Protein AF-W2QBW8-F1 (afdb_monomer_lite)

Secondary structure (DSSP, 8-state):
--------------------------HHHHHHHHHH-HHHHHHHHHHHHT-S-TTEEEEEETTEEEEEETTEEEE-GGGHHHHHHHHHHHTTS--HHHHHHHHTTTEEE--GGGGG----

pLDDT: mean 73.15, std 19.6, range [32.41, 94.69]

Structure (mmCIF, N/CA/C/O backbone):
data_AF-W2QBW8-F1
#
_entry.id   AF-W2QBW8-F1
#
loop_
_atom_site.group_PDB
_atom_site.id
_atom_site.type_symbol
_atom_site.label_atom_id
_atom_site.label_alt_id
_atom_site.label_comp_id
_atom_site.label_asym_id
_atom_site.label_entity_id
_atom_site.label_seq_id
_atom_site.pdbx_PDB_ins_code
_atom_site.Cartn_x
_atom_site.Cartn_y
_atom_site.Cartn_z
_atom_site.occupancy
_atom_site.B_iso_or_equiv
_atom_site.auth_seq_id
_atom_site.auth_comp_id
_atom_site.auth_asym_id
_atom_site.auth_atom_id
_atom_site.pdbx_PDB_model_num
ATOM 1 N N . MET A 1 1 ? 23.507 -10.478 -64.168 1.00 37.34 1 MET A N 1
ATOM 2 C CA . MET A 1 1 ? 23.772 -11.515 -63.155 1.00 37.34 1 MET A CA 1
ATOM 3 C C . MET A 1 1 ? 23.183 -11.012 -61.855 1.00 37.34 1 MET A C 1
ATOM 5 O O . MET A 1 1 ? 23.704 -10.070 -61.280 1.00 37.34 1 MET A O 1
ATOM 9 N N . SER A 1 2 ? 22.012 -11.550 -61.542 1.00 39.81 2 SER A N 1
ATOM 10 C CA . SER A 1 2 ? 21.227 -11.400 -60.319 1.00 39.81 2 SER A CA 1
ATOM 11 C C . SER A 1 2 ? 21.875 -12.170 -59.177 1.00 39.81 2 SER A C 1
ATOM 13 O O . SER A 1 2 ? 22.263 -13.304 -59.433 1.00 39.81 2 SER A O 1
ATOM 15 N N . TYR A 1 3 ? 21.895 -11.606 -57.970 1.00 39.28 3 TYR A N 1
ATOM 16 C CA . TYR A 1 3 ? 21.591 -12.334 -56.734 1.00 39.28 3 TYR A CA 1
ATOM 17 C C . TYR A 1 3 ? 20.981 -11.336 -55.746 1.00 39.28 3 TYR A C 1
ATOM 19 O O . TYR A 1 3 ? 21.682 -10.521 -55.151 1.00 39.28 3 TYR A O 1
ATOM 27 N N . ASP A 1 4 ? 19.651 -11.374 -55.673 1.00 43.12 4 ASP A N 1
ATOM 28 C CA . ASP A 1 4 ? 18.888 -11.009 -54.489 1.00 43.12 4 ASP A CA 1
ATOM 29 C C . ASP A 1 4 ? 19.279 -11.957 -53.350 1.00 43.12 4 ASP A C 1
ATOM 31 O O . ASP A 1 4 ? 19.308 -13.171 -53.545 1.00 43.12 4 ASP A O 1
ATOM 35 N N . GLU A 1 5 ? 19.536 -11.416 -52.164 1.00 44.53 5 GLU A N 1
ATOM 36 C CA . GLU A 1 5 ? 19.429 -12.172 -50.918 1.00 44.53 5 GLU A CA 1
ATOM 37 C C . GLU A 1 5 ? 18.718 -11.285 -49.897 1.00 44.53 5 GLU A C 1
ATOM 39 O O . GLU A 1 5 ? 19.301 -10.455 -49.197 1.00 44.53 5 GLU A O 1
ATOM 44 N N . GLU A 1 6 ? 17.396 -11.440 -49.883 1.00 43.72 6 GLU A N 1
ATOM 45 C CA . GLU A 1 6 ? 16.526 -11.040 -48.791 1.00 43.72 6 GLU A CA 1
ATOM 46 C C . GLU A 1 6 ? 16.953 -11.809 -47.537 1.00 43.72 6 GLU A C 1
ATOM 48 O O . GLU A 1 6 ? 16.643 -12.990 -47.370 1.00 43.72 6 GLU A O 1
ATOM 53 N N . VAL A 1 7 ? 17.670 -11.152 -46.626 1.00 44.88 7 VAL A N 1
ATOM 54 C CA . VAL A 1 7 ? 17.849 -11.695 -45.278 1.00 44.88 7 VAL A CA 1
ATOM 55 C C . VAL A 1 7 ? 16.572 -11.396 -44.506 1.00 44.88 7 VAL A C 1
ATOM 57 O O . VAL A 1 7 ? 16.432 -10.367 -43.845 1.00 44.88 7 VAL A O 1
ATOM 60 N N . ASN A 1 8 ? 15.625 -12.322 -44.645 1.00 45.34 8 ASN A N 1
ATOM 61 C CA . ASN A 1 8 ? 14.469 -12.481 -43.782 1.00 45.34 8 ASN A CA 1
ATOM 62 C C . ASN A 1 8 ? 14.952 -12.823 -42.364 1.00 45.34 8 ASN A C 1
ATOM 64 O O . ASN A 1 8 ? 15.068 -13.982 -41.976 1.00 45.34 8 ASN A O 1
ATOM 68 N N . GLY A 1 9 ? 15.318 -11.790 -41.613 1.00 37.22 9 GLY A N 1
ATOM 69 C CA . GLY A 1 9 ? 15.607 -11.867 -40.192 1.00 37.22 9 GLY A CA 1
ATOM 70 C C . GLY A 1 9 ? 14.337 -11.618 -39.394 1.00 37.22 9 GLY A C 1
ATOM 71 O O . GLY A 1 9 ? 14.269 -10.633 -38.662 1.00 37.22 9 GLY A O 1
ATOM 72 N N . GLU A 1 10 ? 13.336 -12.489 -39.538 1.00 38.56 10 GLU A N 1
ATOM 73 C CA . GLU A 1 10 ? 12.316 -12.696 -38.506 1.00 38.56 10 GLU A CA 1
ATOM 74 C C . GLU A 1 10 ? 13.040 -13.238 -37.268 1.00 38.56 10 GLU A C 1
ATOM 76 O O . GLU A 1 10 ? 13.049 -14.430 -36.980 1.00 38.56 10 GLU A O 1
ATOM 81 N N . ALA A 1 11 ? 13.746 -12.342 -36.575 1.00 44.31 11 ALA A N 1
ATOM 82 C CA . ALA A 1 11 ? 14.255 -12.588 -35.248 1.00 44.31 11 ALA A CA 1
ATOM 83 C C . ALA A 1 11 ? 13.019 -12.826 -34.396 1.00 44.31 11 ALA A C 1
ATOM 85 O O . ALA A 1 11 ? 12.270 -11.890 -34.098 1.00 44.31 11 ALA A O 1
ATOM 86 N N . GLU A 1 12 ? 12.787 -14.108 -34.127 1.00 43.91 12 GLU A N 1
ATOM 87 C CA . GLU A 1 12 ? 11.798 -14.633 -33.212 1.00 43.91 12 GLU A CA 1
ATOM 88 C C . GLU A 1 12 ? 11.672 -13.651 -32.056 1.00 43.91 12 GLU A C 1
ATOM 90 O O . GLU A 1 12 ? 12.583 -13.468 -31.246 1.00 43.91 12 GLU A O 1
ATOM 95 N N . MET A 1 13 ? 10.544 -12.943 -32.034 1.00 46.84 13 MET A N 1
ATOM 96 C CA . MET A 1 13 ? 10.145 -12.134 -30.902 1.00 46.84 13 MET A CA 1
ATOM 97 C C . MET A 1 13 ? 9.718 -13.146 -29.844 1.00 46.84 13 MET A C 1
ATOM 99 O O . MET A 1 13 ? 8.531 -13.356 -29.601 1.00 46.84 13 MET A O 1
ATOM 103 N N . GLU A 1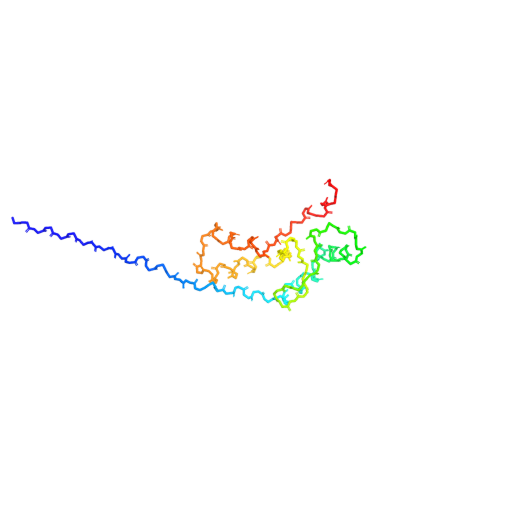 14 ? 10.707 -13.859 -29.301 1.00 44.38 14 GLU A N 1
ATOM 104 C CA . GLU A 1 14 ? 10.584 -14.720 -28.150 1.00 44.38 14 GLU A CA 1
ATOM 105 C C . GLU A 1 14 ? 10.126 -13.770 -27.055 1.00 44.38 14 GLU A C 1
ATOM 107 O O . GLU A 1 14 ? 10.892 -12.992 -26.482 1.00 44.38 14 GLU A O 1
ATOM 112 N N . ALA A 1 15 ? 8.805 -13.700 -26.895 1.00 43.69 15 ALA A N 1
ATOM 113 C CA . ALA A 1 15 ? 8.175 -12.994 -25.815 1.00 43.69 15 ALA A CA 1
ATOM 114 C C . ALA A 1 15 ? 8.692 -13.705 -24.579 1.00 43.69 15 ALA A C 1
ATOM 116 O O . ALA A 1 15 ? 8.147 -14.737 -24.194 1.00 43.69 15 ALA A O 1
ATOM 117 N N . LEU A 1 16 ? 9.796 -13.188 -24.033 1.00 44.28 16 LEU A N 1
ATOM 118 C CA . LEU A 1 16 ? 10.340 -13.601 -22.761 1.00 44.28 16 LEU A CA 1
ATOM 119 C C . LEU A 1 16 ? 9.147 -13.566 -21.820 1.00 44.28 16 LEU A C 1
ATOM 121 O O . LEU A 1 16 ? 8.652 -12.495 -21.445 1.00 44.28 16 LEU A O 1
ATOM 125 N N . LEU A 1 17 ? 8.630 -14.757 -21.528 1.00 42.25 17 LEU A N 1
ATOM 126 C CA . LEU A 1 17 ? 7.705 -15.014 -20.450 1.00 42.25 17 LEU A CA 1
ATOM 127 C C . LEU A 1 17 ? 8.535 -14.748 -19.205 1.00 42.25 17 LEU A C 1
ATOM 129 O O . LEU A 1 17 ? 9.117 -15.640 -18.602 1.00 42.25 17 LEU A O 1
ATOM 133 N N . ILE A 1 18 ? 8.684 -13.462 -18.901 1.00 46.53 18 ILE A N 1
ATOM 134 C CA . ILE A 1 18 ? 9.189 -13.003 -17.629 1.00 46.53 18 ILE A CA 1
ATOM 135 C C . ILE A 1 18 ? 8.090 -13.438 -16.677 1.00 46.53 18 ILE A C 1
ATOM 137 O O . ILE A 1 18 ? 7.036 -12.793 -16.609 1.00 46.53 18 ILE A O 1
ATOM 141 N N . ASP A 1 19 ? 8.316 -14.574 -16.013 1.00 43.31 19 ASP A N 1
ATOM 142 C CA . ASP A 1 19 ? 7.545 -14.947 -14.839 1.00 43.31 19 ASP A CA 1
ATOM 143 C C . ASP A 1 19 ? 7.420 -13.686 -13.991 1.00 43.31 19 ASP A C 1
ATOM 145 O O . ASP A 1 19 ? 8.431 -13.000 -13.797 1.00 43.31 19 ASP A O 1
ATOM 149 N N . PRO A 1 20 ? 6.204 -13.304 -13.561 1.00 46.78 20 PRO A N 1
ATOM 150 C CA . PRO A 1 20 ? 6.022 -12.087 -12.800 1.00 46.78 20 PRO A CA 1
ATOM 151 C C . PRO A 1 20 ? 6.943 -12.166 -11.590 1.00 46.78 20 PRO A C 1
ATOM 153 O O . PRO A 1 20 ? 6.676 -12.910 -10.646 1.00 46.78 20 PRO A O 1
ATOM 156 N N . VAL A 1 21 ? 8.053 -11.423 -11.646 1.00 43.41 21 VAL A N 1
ATOM 157 C CA . VAL A 1 21 ? 8.971 -11.318 -10.525 1.00 43.41 21 VAL A CA 1
ATOM 158 C C . VAL A 1 21 ? 8.118 -10.740 -9.419 1.00 43.41 21 VAL A C 1
ATOM 160 O O . VAL A 1 21 ? 7.575 -9.636 -9.540 1.00 43.41 21 VAL A O 1
ATOM 163 N N . ALA A 1 22 ? 7.890 -11.550 -8.389 1.00 45.66 22 ALA A N 1
ATOM 164 C CA . ALA A 1 22 ? 7.168 -11.097 -7.229 1.00 45.66 22 ALA A CA 1
ATOM 165 C C . ALA A 1 22 ? 7.981 -9.931 -6.671 1.00 45.66 22 ALA A C 1
ATOM 167 O O . ALA A 1 22 ? 9.055 -10.131 -6.111 1.00 45.66 22 ALA A O 1
ATOM 168 N N . CYS A 1 23 ? 7.474 -8.712 -6.846 1.00 51.69 23 CYS A N 1
ATOM 169 C CA . CYS A 1 23 ? 7.972 -7.555 -6.130 1.00 51.69 23 CYS A CA 1
ATOM 170 C C . CYS A 1 23 ? 7.668 -7.749 -4.659 1.00 51.69 23 CYS A C 1
ATOM 172 O O . CYS A 1 23 ? 6.643 -7.299 -4.147 1.00 51.69 23 CYS A O 1
ATOM 174 N N . VAL A 1 24 ? 8.573 -8.460 -3.985 1.00 55.78 24 VAL A N 1
ATOM 175 C CA . VAL A 1 24 ? 8.536 -8.693 -2.550 1.00 55.78 24 VAL A CA 1
ATOM 176 C C . VAL A 1 24 ? 9.049 -7.436 -1.858 1.00 55.78 24 VAL A C 1
ATOM 178 O O . VAL A 1 24 ? 10.088 -7.425 -1.211 1.00 55.78 24 VAL A O 1
ATOM 181 N N . LEU A 1 25 ? 8.298 -6.345 -1.983 1.00 66.94 25 LEU A N 1
ATOM 182 C CA . LEU A 1 25 ? 8.265 -5.404 -0.878 1.00 66.94 25 LEU A CA 1
ATOM 183 C C . LEU A 1 25 ? 7.585 -6.158 0.255 1.00 66.94 25 LEU A C 1
ATOM 185 O O . LEU A 1 25 ? 6.407 -6.486 0.159 1.00 66.94 25 LEU A O 1
ATOM 189 N N . GLU A 1 26 ? 8.338 -6.567 1.271 1.00 74.94 26 GLU A N 1
ATOM 190 C CA . GLU A 1 26 ? 7.759 -7.374 2.340 1.00 74.94 26 GLU A CA 1
ATOM 191 C C . GLU A 1 26 ? 6.644 -6.591 3.038 1.00 74.94 26 GLU A C 1
ATOM 193 O O . GLU A 1 26 ? 6.806 -5.416 3.380 1.00 74.94 26 GLU A O 1
ATOM 198 N N . GLY A 1 27 ? 5.514 -7.246 3.326 1.00 81.69 27 GLY A N 1
ATOM 199 C CA . GLY A 1 27 ? 4.418 -6.589 4.039 1.00 81.69 27 GLY A CA 1
ATOM 200 C C . GLY A 1 27 ? 4.850 -6.036 5.401 1.00 81.69 27 GLY A C 1
ATOM 201 O O . GLY A 1 27 ? 4.294 -5.045 5.860 1.00 81.69 27 GLY A O 1
ATOM 202 N N . LYS A 1 28 ? 5.884 -6.608 6.034 1.00 84.69 28 LYS A N 1
ATOM 203 C CA . LYS A 1 28 ? 6.488 -6.059 7.260 1.00 84.69 28 LYS A CA 1
ATOM 204 C C . LYS A 1 28 ? 7.077 -4.664 7.046 1.00 84.69 28 LYS A C 1
ATOM 206 O O . LYS A 1 28 ? 6.877 -3.799 7.892 1.00 84.69 28 LYS A O 1
ATOM 211 N N . TYR A 1 29 ? 7.741 -4.447 5.915 1.00 86.81 29 TYR A N 1
ATOM 212 C CA . TYR A 1 29 ? 8.331 -3.161 5.566 1.00 86.81 29 TYR A CA 1
ATOM 213 C C . TYR A 1 29 ? 7.245 -2.122 5.279 1.00 86.81 29 TYR A C 1
ATOM 215 O O . TYR A 1 29 ? 7.248 -1.036 5.850 1.00 86.81 29 TYR A O 1
ATOM 223 N N . SER A 1 30 ? 6.219 -2.500 4.507 1.00 88.06 30 SER A N 1
ATOM 224 C CA . SER A 1 30 ? 5.042 -1.641 4.298 1.00 88.06 30 SER A CA 1
ATOM 225 C C . SER A 1 30 ? 4.340 -1.288 5.613 1.00 88.06 30 SER A C 1
ATOM 227 O O . SER A 1 30 ? 3.918 -0.152 5.802 1.00 88.06 30 SER A O 1
ATOM 229 N N . LYS A 1 31 ? 4.245 -2.244 6.545 1.00 91.12 31 LYS A N 1
ATOM 230 C CA . LYS A 1 31 ? 3.647 -2.027 7.866 1.00 91.12 31 LYS A CA 1
ATOM 231 C C . LYS A 1 31 ? 4.450 -1.031 8.699 1.00 91.12 31 LYS A C 1
ATOM 233 O O . LYS A 1 31 ? 3.844 -0.219 9.387 1.00 91.12 31 LYS A O 1
ATOM 238 N N . GLN A 1 32 ? 5.779 -1.103 8.656 1.00 91.94 32 GLN A N 1
ATOM 239 C CA . GLN A 1 32 ? 6.639 -0.154 9.359 1.00 91.94 32 GLN A CA 1
ATOM 240 C C . GLN A 1 32 ? 6.419 1.267 8.833 1.00 91.94 32 GLN A C 1
ATOM 242 O O . GLN A 1 32 ? 6.109 2.158 9.614 1.00 91.94 32 GLN A O 1
ATOM 247 N N . HIS A 1 33 ? 6.453 1.455 7.513 1.00 91.75 33 HIS A N 1
ATOM 248 C CA . HIS A 1 33 ? 6.191 2.764 6.909 1.00 91.75 33 HIS A CA 1
ATOM 249 C C . HIS A 1 33 ? 4.781 3.284 7.222 1.00 91.75 33 HIS A C 1
ATOM 251 O O . HIS A 1 33 ? 4.610 4.472 7.463 1.00 91.75 33 HIS A O 1
ATOM 257 N N . GLN A 1 34 ? 3.764 2.413 7.267 1.00 92.50 34 GLN A N 1
ATOM 258 C CA . GLN A 1 34 ? 2.415 2.804 7.710 1.00 92.50 34 GLN A CA 1
ATOM 259 C C . GLN A 1 34 ? 2.359 3.174 9.199 1.00 92.50 34 GLN A C 1
ATOM 261 O O . GLN A 1 34 ? 1.462 3.889 9.633 1.00 92.50 34 GLN A O 1
ATOM 266 N N . ALA A 1 35 ? 3.276 2.649 10.010 1.00 91.25 35 ALA A N 1
ATOM 267 C CA . ALA A 1 35 ? 3.331 2.985 11.420 1.00 91.25 35 ALA A CA 1
ATOM 268 C C . ALA A 1 35 ? 3.997 4.350 11.664 1.00 91.25 35 ALA A C 1
ATOM 270 O O . ALA A 1 35 ? 3.687 5.002 12.659 1.00 91.25 35 ALA A O 1
ATOM 271 N N . GLU A 1 36 ? 4.894 4.762 10.770 1.00 91.62 36 GLU A N 1
ATOM 272 C CA . GLU A 1 36 ? 5.686 5.994 10.862 1.00 91.62 36 GLU A CA 1
ATOM 273 C C . GLU A 1 36 ? 5.044 7.183 10.119 1.00 91.62 36 GLU A C 1
ATOM 275 O O . GLU A 1 36 ? 5.436 8.325 10.340 1.00 91.62 36 GLU A O 1
ATOM 280 N N . ASP A 1 37 ? 4.052 6.939 9.257 1.00 91.12 37 ASP A N 1
ATOM 281 C CA . ASP A 1 37 ? 3.359 7.972 8.482 1.00 91.12 37 ASP A CA 1
ATOM 282 C C . ASP A 1 37 ? 2.054 8.431 9.158 1.00 91.12 37 ASP A C 1
ATOM 284 O O . ASP A 1 37 ? 1.096 7.665 9.312 1.00 91.12 37 ASP A O 1
ATOM 288 N N . ASP A 1 38 ? 2.004 9.719 9.513 1.00 90.50 38 ASP A N 1
ATOM 289 C CA . ASP A 1 38 ? 0.891 10.353 10.235 1.00 90.50 38 ASP A CA 1
ATOM 290 C C . ASP A 1 38 ? -0.473 10.182 9.548 1.00 90.50 38 ASP A C 1
ATOM 292 O O . ASP A 1 38 ? -1.500 10.012 10.213 1.00 90.50 38 ASP A O 1
ATOM 296 N N . VAL A 1 39 ? -0.512 10.236 8.210 1.00 89.00 39 VAL A N 1
ATOM 297 C CA . VAL A 1 39 ? -1.762 10.123 7.444 1.00 89.00 39 VAL A CA 1
ATOM 298 C C . VAL A 1 39 ? -2.298 8.702 7.553 1.00 89.00 39 VAL A C 1
ATOM 300 O O . VAL A 1 39 ? -3.477 8.493 7.850 1.00 89.00 39 VAL A O 1
ATOM 303 N N . THR A 1 40 ? -1.432 7.710 7.363 1.00 90.75 40 THR A N 1
ATOM 304 C CA . THR A 1 40 ? -1.828 6.307 7.485 1.00 90.75 40 THR A CA 1
ATOM 305 C C . THR A 1 40 ? -2.186 5.917 8.917 1.00 90.75 40 THR A C 1
ATOM 307 O O . THR A 1 40 ? -3.174 5.208 9.104 1.00 90.75 40 THR A O 1
ATOM 310 N N . GLN A 1 41 ? -1.491 6.447 9.927 1.00 92.50 41 GLN A N 1
ATOM 311 C CA . GLN A 1 41 ? -1.855 6.280 11.337 1.00 92.50 41 GLN A CA 1
ATOM 312 C C . GLN A 1 41 ? -3.239 6.853 11.651 1.00 92.50 41 GLN A C 1
ATOM 314 O O . GLN A 1 41 ? -4.059 6.190 12.289 1.00 92.50 41 GLN A O 1
ATOM 319 N N . SER A 1 42 ? -3.545 8.052 11.148 1.00 91.19 42 SER A N 1
ATOM 320 C CA . SER A 1 42 ? -4.869 8.659 11.308 1.00 91.19 42 SER A CA 1
ATOM 321 C C . SER A 1 42 ? -5.971 7.778 10.707 1.00 91.19 42 SER A C 1
ATOM 323 O O . SER A 1 42 ? -6.964 7.486 11.376 1.00 91.19 42 SER A O 1
ATOM 325 N N . LEU A 1 43 ? -5.763 7.258 9.492 1.00 91.06 43 LEU A N 1
ATOM 326 C CA . LEU A 1 43 ? -6.705 6.346 8.835 1.00 91.06 43 LEU A CA 1
ATOM 327 C C . LEU A 1 43 ? -6.860 5.015 9.585 1.00 91.06 43 LEU A C 1
ATOM 329 O O . LEU A 1 43 ? -7.977 4.509 9.709 1.00 91.06 43 LEU A O 1
ATOM 333 N N . ILE A 1 44 ? -5.766 4.452 10.108 1.00 92.25 44 ILE A N 1
ATOM 334 C CA . ILE A 1 44 ? -5.786 3.245 10.948 1.00 92.25 44 ILE A CA 1
ATOM 335 C C . ILE A 1 44 ? -6.631 3.492 12.198 1.00 92.25 44 ILE A C 1
ATOM 337 O O . ILE A 1 44 ? -7.499 2.677 12.516 1.00 92.25 44 ILE A O 1
ATOM 341 N N . GLN A 1 45 ? -6.439 4.626 12.870 1.00 92.00 45 GLN A N 1
ATOM 342 C CA . GLN A 1 45 ? -7.204 4.964 14.063 1.00 92.00 45 GLN A CA 1
ATOM 343 C C . GLN A 1 45 ? -8.693 5.158 13.746 1.00 92.00 45 GLN A C 1
ATOM 345 O O . GLN A 1 45 ? -9.540 4.632 14.468 1.00 92.00 45 GLN A O 1
ATOM 350 N N . SER A 1 46 ? -9.034 5.831 12.642 1.00 90.44 46 SER A N 1
ATOM 351 C CA . SER A 1 46 ? -10.422 5.935 12.170 1.00 90.44 46 SER A CA 1
ATOM 352 C C . SER A 1 46 ? -11.035 4.564 11.877 1.00 90.44 46 SER A C 1
ATOM 354 O O . SER A 1 46 ? -12.195 4.337 12.217 1.00 90.44 46 SER A O 1
ATOM 356 N N . CYS A 1 47 ? -10.262 3.628 11.306 1.00 91.06 47 CYS A N 1
ATOM 357 C CA . CYS A 1 47 ? -10.703 2.245 11.092 1.00 91.06 47 CYS A CA 1
ATOM 358 C C . CYS A 1 47 ? -10.992 1.523 12.409 1.00 91.06 47 CYS A C 1
ATOM 360 O O . CYS A 1 47 ? -11.994 0.822 12.525 1.00 91.06 47 CYS A O 1
ATOM 362 N N . MET A 1 48 ? -10.126 1.690 13.410 1.00 89.50 48 MET A N 1
ATOM 363 C CA . MET A 1 48 ? -10.313 1.081 14.729 1.00 89.50 48 MET A CA 1
ATOM 364 C C . MET A 1 48 ? -11.506 1.675 15.485 1.00 89.50 48 MET A C 1
ATOM 366 O O . MET A 1 48 ? -12.175 0.958 16.223 1.00 89.50 48 MET A O 1
ATOM 370 N N . ASN A 1 49 ? -11.791 2.959 15.268 1.00 91.25 49 ASN A N 1
ATOM 371 C CA . ASN A 1 49 ? -12.896 3.675 15.902 1.00 91.25 49 ASN A CA 1
ATOM 372 C C . ASN A 1 49 ? -14.235 3.511 15.157 1.00 91.25 49 ASN A C 1
ATOM 374 O O . ASN A 1 49 ? -15.261 3.973 15.652 1.00 91.25 49 ASN A O 1
ATOM 378 N N . GLY A 1 50 ? -14.240 2.888 13.973 1.00 88.31 50 GLY A N 1
ATOM 379 C CA . GLY A 1 50 ? -15.436 2.716 13.142 1.00 88.31 50 GLY A CA 1
ATOM 380 C C . GLY A 1 50 ? -15.960 4.010 12.508 1.00 88.31 50 GLY A C 1
ATOM 381 O O . GLY A 1 50 ? -17.128 4.075 12.138 1.00 88.31 50 GLY A O 1
ATOM 382 N N . THR A 1 51 ? -15.122 5.045 12.398 1.00 87.62 51 THR A N 1
ATOM 383 C CA . THR A 1 51 ? -15.479 6.362 11.832 1.00 87.62 51 THR A CA 1
ATOM 384 C C . THR A 1 51 ? -14.888 6.597 10.441 1.00 87.62 51 THR A C 1
ATOM 386 O O . THR A 1 51 ? -14.992 7.691 9.888 1.00 87.62 51 THR A O 1
ATOM 389 N N . ASN A 1 52 ? -14.231 5.590 9.870 1.00 86.94 52 ASN A N 1
ATOM 3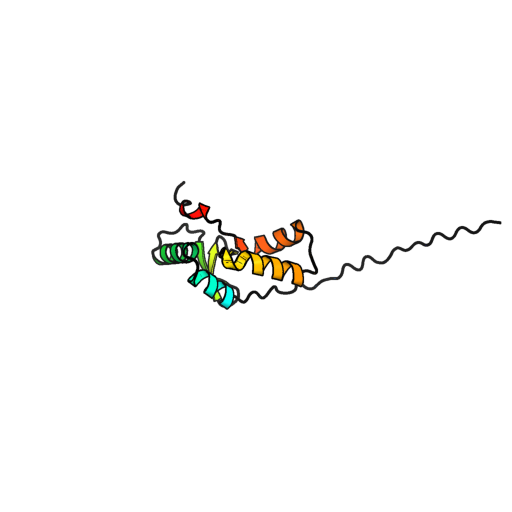90 C CA . ASN A 1 52 ? -13.605 5.657 8.558 1.00 86.94 52 ASN A CA 1
ATOM 391 C C . ASN A 1 52 ? -14.600 5.460 7.408 1.00 86.94 52 ASN A C 1
ATOM 393 O O . ASN A 1 52 ? -15.658 4.851 7.555 1.00 86.94 52 ASN A O 1
ATOM 397 N N . ASN A 1 53 ? -14.182 5.874 6.211 1.00 87.31 53 ASN A N 1
ATOM 398 C CA . ASN A 1 53 ? -14.798 5.406 4.973 1.00 87.31 53 ASN A CA 1
ATOM 399 C C . ASN A 1 53 ? -14.677 3.860 4.890 1.00 87.31 53 ASN A C 1
ATOM 401 O O . ASN A 1 53 ? -13.563 3.345 5.042 1.00 87.31 53 ASN A O 1
ATOM 405 N N . PRO A 1 54 ? -15.780 3.123 4.630 1.00 88.19 54 PRO A N 1
ATOM 406 C CA . PRO A 1 54 ? -15.833 1.652 4.651 1.00 88.19 54 PRO A CA 1
ATOM 407 C C . PRO A 1 54 ? -14.943 0.951 3.610 1.00 88.19 54 PRO A C 1
ATOM 409 O O . PRO A 1 54 ? -14.717 -0.266 3.708 1.00 88.19 54 PRO A O 1
ATOM 412 N N . ASP A 1 55 ? -14.444 1.700 2.626 1.00 89.94 55 ASP A N 1
ATOM 413 C CA . ASP A 1 55 ? -13.475 1.228 1.642 1.00 89.94 55 ASP A CA 1
ATOM 414 C C . ASP A 1 55 ? -12.070 1.066 2.233 1.00 89.94 55 ASP A C 1
ATOM 416 O O . ASP A 1 55 ? -11.301 0.231 1.743 1.00 89.94 55 ASP A O 1
ATOM 420 N N . TYR A 1 56 ? -11.745 1.817 3.294 1.00 91.50 56 TYR A N 1
ATOM 421 C CA . TYR A 1 56 ? -10.536 1.610 4.086 1.00 91.50 56 TYR A CA 1
ATOM 422 C C . TYR A 1 56 ? -10.741 0.474 5.081 1.00 91.50 56 TYR A C 1
ATOM 424 O O . TYR A 1 56 ? -11.728 0.433 5.814 1.00 91.50 56 TYR A O 1
ATOM 432 N N . ARG A 1 57 ? -9.799 -0.469 5.119 1.00 93.31 57 ARG A N 1
ATOM 433 C CA . ARG A 1 57 ? -9.826 -1.614 6.036 1.00 93.31 57 ARG A CA 1
ATOM 434 C C . ARG A 1 57 ? -8.421 -2.004 6.457 1.00 93.31 57 ARG A C 1
ATOM 436 O O . ARG A 1 57 ? -7.491 -1.961 5.657 1.00 93.31 57 ARG A O 1
ATOM 443 N N . ILE A 1 58 ? -8.288 -2.468 7.696 1.00 93.69 58 ILE A N 1
AT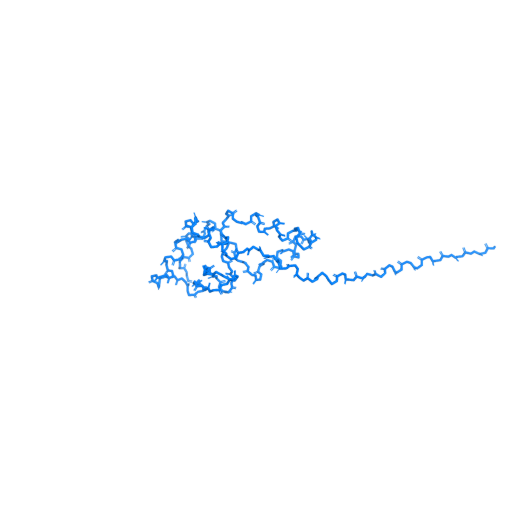OM 444 C CA . ILE A 1 58 ? -7.086 -3.168 8.154 1.00 93.69 58 ILE A CA 1
ATOM 445 C C . ILE A 1 58 ? -7.270 -4.648 7.830 1.00 93.69 58 ILE A C 1
ATOM 447 O O . ILE A 1 58 ? -8.177 -5.291 8.360 1.00 93.69 58 ILE A O 1
ATOM 451 N N . GLN A 1 59 ? -6.417 -5.203 6.975 1.00 92.75 59 GLN A N 1
ATOM 452 C CA . GLN A 1 59 ? -6.527 -6.594 6.533 1.00 92.75 59 GLN A CA 1
ATOM 453 C C . GLN A 1 59 ? -5.160 -7.252 6.347 1.00 92.75 59 GLN A C 1
ATOM 455 O O . GLN A 1 59 ? -4.139 -6.579 6.216 1.00 92.75 59 GLN A O 1
ATOM 460 N N . ASN A 1 60 ? -5.138 -8.585 6.359 1.00 91.12 60 ASN A N 1
ATOM 461 C CA . ASN A 1 60 ? -3.923 -9.350 6.098 1.00 91.12 60 ASN A CA 1
ATOM 462 C C . ASN A 1 60 ? -3.610 -9.312 4.598 1.00 91.12 60 ASN A C 1
ATOM 464 O O . ASN A 1 60 ? -4.327 -9.907 3.797 1.00 91.12 60 ASN A O 1
ATOM 468 N N . MET A 1 61 ? -2.539 -8.616 4.225 1.00 87.12 61 MET A N 1
ATOM 469 C CA . MET A 1 61 ? -2.014 -8.536 2.864 1.00 87.12 61 MET A CA 1
ATOM 470 C C . MET A 1 61 ? -0.497 -8.667 2.904 1.00 87.12 61 MET A C 1
ATOM 472 O O . MET A 1 61 ? 0.146 -8.164 3.822 1.00 87.12 61 MET A O 1
ATOM 476 N N . MET A 1 62 ? 0.086 -9.349 1.916 1.00 84.88 62 MET A N 1
ATOM 477 C CA . MET A 1 62 ? 1.548 -9.469 1.789 1.00 84.88 62 MET A CA 1
ATOM 478 C C . MET A 1 62 ? 2.229 -10.001 3.072 1.00 84.88 62 MET A C 1
ATOM 480 O O . MET A 1 62 ? 3.337 -9.603 3.420 1.00 84.88 62 MET A O 1
ATOM 484 N N . GLY A 1 63 ? 1.538 -10.878 3.813 1.00 87.19 63 GLY A N 1
ATOM 485 C CA . GLY A 1 63 ? 2.033 -11.457 5.068 1.00 87.19 63 GLY A CA 1
ATOM 486 C C . GLY A 1 63 ? 1.969 -10.538 6.298 1.00 87.19 63 GLY A C 1
ATOM 487 O O . GLY A 1 63 ? 2.494 -10.908 7.346 1.00 87.19 63 GLY A O 1
ATOM 488 N N . ALA A 1 64 ? 1.331 -9.364 6.215 1.00 89.38 64 ALA A N 1
ATOM 489 C CA . ALA A 1 64 ? 1.195 -8.424 7.328 1.00 89.38 64 ALA A CA 1
ATOM 490 C C . ALA A 1 64 ? -0.222 -7.834 7.442 1.00 89.38 64 ALA A C 1
ATOM 492 O O . ALA A 1 64 ? -0.979 -7.787 6.476 1.00 89.38 64 ALA A O 1
ATOM 493 N N . ARG A 1 65 ? -0.581 -7.346 8.638 1.00 93.00 65 ARG A N 1
ATOM 494 C CA . ARG A 1 65 ? -1.778 -6.512 8.836 1.00 93.00 65 ARG A CA 1
ATOM 495 C C . ARG A 1 65 ? -1.480 -5.111 8.321 1.00 93.00 65 ARG A C 1
ATOM 497 O O . ARG A 1 65 ? -0.691 -4.407 8.947 1.00 93.00 65 ARG A O 1
ATOM 504 N N . LEU A 1 66 ? -2.103 -4.748 7.208 1.00 93.81 66 LEU A N 1
ATOM 505 C CA . LEU A 1 66 ? -1.877 -3.493 6.501 1.00 93.81 66 LEU A CA 1
ATOM 506 C C . LEU A 1 66 ? -3.183 -2.718 6.360 1.00 93.81 66 LEU A C 1
ATOM 508 O O . LEU A 1 66 ? -4.257 -3.309 6.210 1.00 93.81 66 LEU A O 1
ATOM 512 N N . LEU A 1 67 ? -3.072 -1.392 6.369 1.00 94.69 67 LEU A N 1
ATOM 513 C CA . LEU A 1 67 ? -4.124 -0.516 5.881 1.00 94.69 67 LEU A CA 1
ATOM 514 C C . LEU A 1 67 ? -4.263 -0.709 4.367 1.00 94.69 67 LEU A C 1
ATOM 516 O O . LEU A 1 67 ? -3.282 -0.634 3.618 1.00 94.69 67 LEU A O 1
ATOM 520 N N . ALA A 1 68 ? -5.488 -0.954 3.924 1.00 92.69 68 ALA A N 1
ATOM 521 C CA . ALA A 1 68 ? -5.832 -1.145 2.530 1.00 92.69 68 ALA A CA 1
ATOM 522 C C . ALA A 1 68 ? -7.067 -0.326 2.155 1.00 92.69 68 ALA A C 1
ATOM 524 O O . ALA A 1 68 ? -7.960 -0.137 2.975 1.00 92.69 68 ALA A O 1
ATOM 525 N N . PHE A 1 69 ? -7.134 0.099 0.897 1.00 92.00 69 PHE A N 1
ATOM 526 C CA . PHE A 1 69 ? -8.295 0.736 0.286 1.00 92.00 69 PHE A CA 1
ATOM 527 C C . PHE A 1 69 ? -8.767 -0.116 -0.891 1.00 92.00 69 PHE A C 1
ATOM 529 O O . PHE A 1 69 ? -8.001 -0.348 -1.829 1.00 92.00 69 PHE A O 1
ATOM 536 N N . GLN A 1 70 ? -10.004 -0.616 -0.852 1.00 90.00 70 GLN A N 1
ATOM 537 C CA . GLN A 1 70 ? -10.566 -1.464 -1.918 1.00 90.00 70 GLN A CA 1
ATOM 538 C C . GLN A 1 70 ? -9.615 -2.605 -2.351 1.00 90.00 70 GLN A C 1
ATOM 540 O O . GLN A 1 70 ? -9.331 -2.789 -3.533 1.00 90.00 70 GLN A O 1
ATOM 545 N N . LYS A 1 71 ? -9.086 -3.364 -1.379 1.00 87.94 71 LYS A N 1
ATOM 546 C CA . LYS A 1 71 ? -8.114 -4.463 -1.580 1.00 87.94 71 LYS A CA 1
ATOM 547 C C . LYS A 1 71 ? -6.744 -4.059 -2.143 1.00 87.94 71 LYS A C 1
ATOM 549 O O . LYS A 1 71 ? -5.989 -4.938 -2.545 1.00 87.94 71 LYS A O 1
ATOM 554 N N . ARG A 1 72 ? -6.394 -2.773 -2.129 1.00 88.75 72 ARG A N 1
ATOM 555 C CA . ARG A 1 72 ? -5.054 -2.281 -2.469 1.00 88.75 72 ARG A CA 1
ATOM 556 C C . ARG A 1 72 ? -4.338 -1.797 -1.222 1.00 88.75 7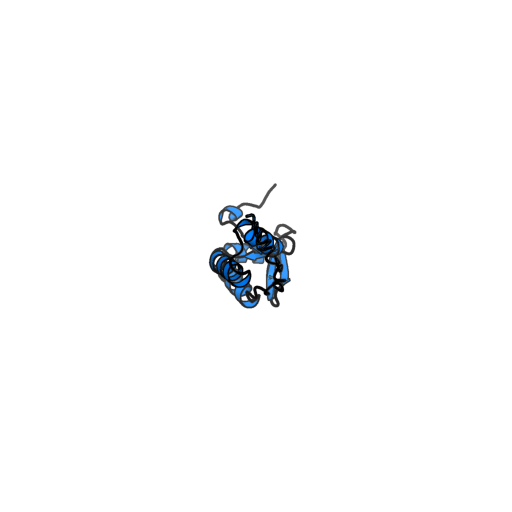2 ARG A C 1
ATOM 558 O O . ARG A 1 72 ? -4.944 -1.098 -0.417 1.00 88.75 72 ARG A O 1
ATOM 565 N N . VAL A 1 73 ? -3.067 -2.142 -1.064 1.00 90.38 73 VAL A N 1
ATOM 566 C CA . VAL A 1 73 ? -2.253 -1.678 0.064 1.00 90.38 73 VAL A CA 1
ATOM 567 C C . VAL A 1 73 ? -2.046 -0.172 -0.057 1.00 90.38 73 VAL A C 1
ATOM 569 O O . VAL A 1 73 ? -1.647 0.324 -1.111 1.00 90.38 73 VAL A O 1
ATOM 572 N N . VAL A 1 74 ? -2.320 0.553 1.023 1.00 91.06 74 VAL A N 1
ATOM 573 C CA . VAL A 1 74 ? -2.015 1.980 1.120 1.00 91.06 74 VAL A CA 1
ATOM 574 C C . VAL A 1 74 ? -0.509 2.151 1.282 1.00 91.06 74 VAL A C 1
ATOM 576 O O . VAL A 1 74 ? 0.073 1.617 2.224 1.00 91.06 74 VAL A O 1
ATOM 579 N N . ILE A 1 75 ? 0.118 2.891 0.373 1.00 89.38 75 ILE A N 1
ATOM 580 C CA . ILE A 1 75 ? 1.560 3.128 0.382 1.00 89.38 75 ILE A CA 1
ATOM 581 C C . ILE A 1 75 ? 1.846 4.557 0.863 1.00 89.38 75 ILE A C 1
ATOM 583 O O . ILE A 1 75 ? 1.481 5.513 0.162 1.00 89.38 75 ILE A O 1
ATOM 587 N N . PRO A 1 76 ? 2.505 4.699 2.031 1.00 88.00 76 PRO A N 1
ATOM 588 C CA . PRO A 1 76 ? 3.000 5.971 2.548 1.00 88.00 76 PRO A CA 1
ATOM 589 C C . PRO A 1 76 ? 3.909 6.683 1.560 1.00 88.00 76 PRO A C 1
ATOM 591 O O . PRO A 1 76 ? 4.579 6.044 0.747 1.00 88.00 76 PRO A O 1
ATOM 594 N N . MET A 1 77 ? 3.981 8.010 1.655 1.00 84.50 77 MET A N 1
ATOM 595 C CA . MET A 1 77 ? 4.785 8.807 0.727 1.00 84.50 77 MET A CA 1
ATOM 596 C C . MET A 1 77 ? 6.270 8.437 0.736 1.00 84.50 77 MET A C 1
ATOM 598 O O . MET A 1 77 ? 6.863 8.354 -0.339 1.00 84.50 77 MET A O 1
ATOM 602 N N . ALA A 1 78 ? 6.830 8.155 1.914 1.00 84.31 78 ALA A N 1
ATOM 603 C CA . ALA A 1 78 ? 8.229 7.764 2.082 1.00 84.31 78 ALA A CA 1
ATOM 604 C C . ALA A 1 78 ? 8.591 6.476 1.320 1.00 84.31 78 ALA A C 1
ATOM 606 O O . ALA A 1 78 ? 9.695 6.360 0.799 1.00 84.31 78 ALA A O 1
ATOM 607 N N . LEU A 1 79 ? 7.639 5.548 1.174 1.00 85.12 79 LEU A N 1
ATOM 608 C CA . LEU A 1 79 ? 7.854 4.250 0.531 1.00 85.12 79 LEU A CA 1
ATOM 609 C C . LEU A 1 79 ? 7.664 4.282 -0.996 1.00 85.12 79 LEU A C 1
ATOM 611 O O . LEU A 1 79 ? 7.999 3.330 -1.700 1.00 85.12 79 LEU A O 1
ATOM 615 N N . ARG A 1 80 ? 7.103 5.364 -1.547 1.00 84.69 80 ARG A N 1
ATOM 616 C CA . ARG A 1 80 ? 6.706 5.408 -2.964 1.00 84.69 80 ARG A CA 1
ATOM 617 C C . ARG A 1 80 ? 7.878 5.257 -3.917 1.00 84.69 80 ARG A C 1
ATOM 619 O O . ARG A 1 80 ? 7.753 4.530 -4.897 1.00 84.69 80 ARG A O 1
ATOM 626 N N . GLN A 1 81 ? 8.964 5.979 -3.656 1.00 83.50 81 GLN A N 1
ATOM 627 C CA . GLN A 1 81 ? 10.116 6.008 -4.550 1.00 83.50 81 GLN A CA 1
ATOM 628 C C . GLN A 1 81 ? 10.769 4.625 -4.616 1.00 83.50 81 GLN A C 1
ATOM 630 O O . GLN A 1 81 ? 10.940 4.081 -5.701 1.00 83.50 81 GLN A O 1
ATOM 635 N N . GLU A 1 82 ? 11.003 4.015 -3.457 1.00 83.81 82 GLU A N 1
ATOM 636 C CA . GLU A 1 82 ? 11.563 2.668 -3.349 1.00 83.81 82 GLU A CA 1
ATOM 637 C C . GLU A 1 82 ? 10.659 1.615 -4.006 1.00 83.81 82 GLU A C 1
ATOM 639 O O . GLU A 1 82 ? 11.133 0.748 -4.737 1.00 83.81 82 GLU A O 1
ATOM 644 N N . LEU A 1 83 ? 9.336 1.722 -3.835 1.00 82.69 83 LEU A N 1
ATOM 645 C CA . LEU A 1 83 ? 8.375 0.858 -4.522 1.00 82.69 83 LEU A CA 1
ATOM 646 C C . LEU A 1 83 ? 8.468 0.994 -6.049 1.00 82.69 83 LEU A C 1
ATOM 648 O O . LEU A 1 83 ? 8.467 -0.013 -6.757 1.00 82.69 83 LEU A O 1
ATOM 652 N N . VAL A 1 84 ? 8.549 2.221 -6.568 1.00 81.38 84 VAL A N 1
ATOM 653 C CA . VAL A 1 84 ? 8.707 2.472 -8.007 1.00 81.38 84 VAL A CA 1
ATOM 654 C C . VAL A 1 84 ? 10.033 1.890 -8.503 1.00 81.38 84 VAL A C 1
ATOM 656 O O . VAL A 1 84 ? 10.036 1.165 -9.494 1.00 81.38 84 VAL A O 1
ATOM 659 N N . GLU A 1 85 ? 11.143 2.138 -7.815 1.00 80.44 85 GLU A N 1
ATOM 660 C CA . GLU A 1 85 ? 12.472 1.639 -8.194 1.00 80.44 85 GLU A CA 1
ATOM 661 C C . GLU A 1 85 ? 12.556 0.109 -8.176 1.00 80.44 85 GLU A C 1
ATOM 663 O O . GLU A 1 85 ? 13.097 -0.503 -9.103 1.00 80.44 85 GLU A O 1
ATOM 668 N N . CYS A 1 86 ? 11.946 -0.520 -7.172 1.00 75.62 86 CYS A N 1
ATOM 669 C CA . CYS A 1 86 ? 11.859 -1.969 -7.060 1.00 75.62 86 CYS A CA 1
ATOM 670 C C . CYS A 1 86 ? 11.105 -2.566 -8.260 1.00 75.62 86 CYS A C 1
ATOM 672 O O . CYS A 1 86 ? 11.626 -3.442 -8.950 1.00 75.62 86 CYS A O 1
ATOM 674 N N . TYR A 1 87 ? 9.937 -2.013 -8.606 1.00 73.19 87 TYR A N 1
ATOM 675 C CA . TYR A 1 87 ? 9.186 -2.431 -9.796 1.00 73.19 87 TYR A CA 1
ATOM 676 C C . TYR A 1 87 ? 9.926 -2.148 -11.107 1.00 73.19 87 TYR A C 1
ATOM 678 O O . TYR A 1 87 ? 9.824 -2.938 -12.045 1.00 73.19 87 TYR A O 1
ATOM 686 N N . HIS A 1 88 ? 10.658 -1.037 -11.196 1.00 74.12 88 HIS A N 1
ATOM 687 C CA . HIS A 1 88 ? 11.442 -0.703 -12.382 1.00 74.12 88 HIS A CA 1
ATOM 688 C C . HIS A 1 88 ? 12.549 -1.736 -12.619 1.00 74.12 88 HIS A C 1
ATOM 690 O O . HIS A 1 88 ? 12.726 -2.217 -13.736 1.00 74.12 88 HIS A O 1
ATOM 696 N N . THR A 1 89 ? 13.249 -2.122 -11.555 1.00 72.44 89 THR A N 1
ATOM 697 C CA . THR A 1 89 ? 14.351 -3.088 -11.614 1.00 72.44 89 THR A CA 1
ATOM 698 C C . THR A 1 89 ? 13.837 -4.499 -11.891 1.00 72.44 89 THR A C 1
ATOM 700 O O . THR A 1 89 ? 14.363 -5.199 -12.751 1.00 72.44 89 THR A O 1
ATOM 703 N N . GLN A 1 90 ? 12.771 -4.911 -11.203 1.00 67.62 90 GLN A N 1
ATOM 704 C CA . GLN A 1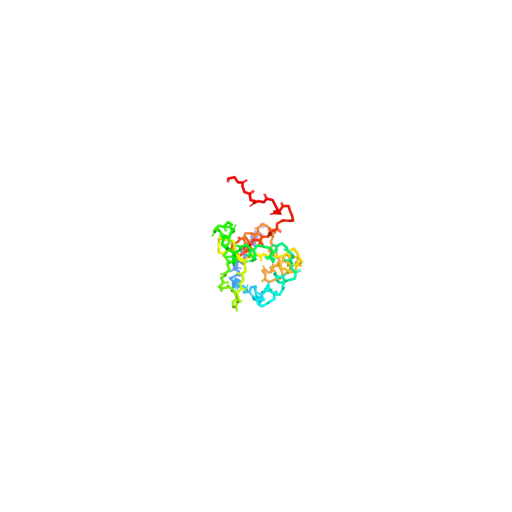 90 ? 12.284 -6.289 -11.256 1.00 67.62 90 GLN A CA 1
ATOM 705 C C . GLN A 1 90 ? 11.488 -6.636 -12.514 1.00 67.62 90 GLN A C 1
ATOM 707 O O . GLN A 1 90 ? 11.475 -7.788 -12.931 1.00 67.62 90 GLN A O 1
ATOM 712 N N . LEU A 1 91 ? 10.842 -5.657 -13.148 1.00 66.44 91 LEU A N 1
ATOM 713 C CA . LEU A 1 91 ? 10.113 -5.873 -14.400 1.00 66.44 91 LEU A CA 1
ATOM 714 C C . LEU A 1 91 ? 10.977 -5.629 -15.651 1.00 66.44 91 LEU A C 1
ATOM 716 O O . LEU A 1 91 ? 10.422 -5.430 -16.732 1.00 66.44 91 LEU A O 1
ATOM 720 N N . ILE A 1 92 ? 12.309 -5.628 -15.509 1.00 71.25 92 ILE A N 1
ATOM 721 C CA . ILE A 1 92 ? 13.276 -5.371 -16.590 1.00 71.25 92 ILE A CA 1
ATOM 722 C C . ILE A 1 92 ? 12.998 -4.022 -17.270 1.00 71.25 92 ILE A C 1
ATOM 724 O O . ILE A 1 92 ? 12.743 -3.938 -18.468 1.00 71.25 92 ILE A O 1
ATOM 728 N N . GLN A 1 93 ? 13.001 -2.950 -16.476 1.00 65.19 93 GLN A N 1
ATOM 729 C CA . GLN A 1 93 ? 12.814 -1.571 -16.937 1.00 65.19 93 GLN A CA 1
ATOM 730 C C . GLN A 1 93 ? 11.559 -1.383 -17.810 1.00 65.19 93 GLN A C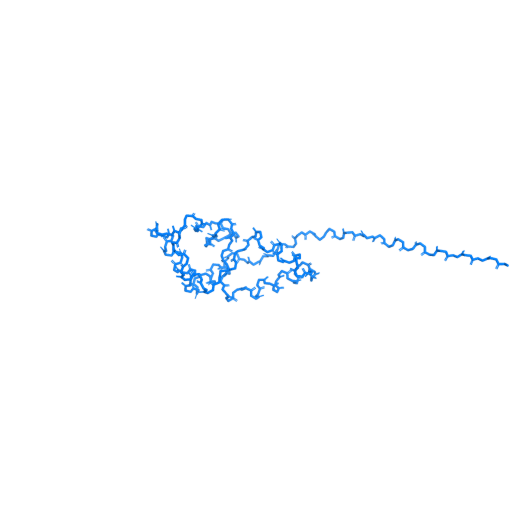 1
ATOM 732 O O . GLN A 1 93 ? 11.635 -0.922 -18.954 1.00 65.19 93 GLN A O 1
ATOM 737 N N . PRO A 1 94 ? 10.366 -1.724 -17.294 1.00 68.19 94 PRO A N 1
ATOM 738 C CA . PRO A 1 94 ? 9.136 -1.523 -18.036 1.00 68.19 94 PRO A CA 1
ATOM 739 C C . PRO A 1 94 ? 8.965 -0.035 -18.359 1.00 68.19 94 PRO A C 1
ATOM 741 O O . PRO A 1 94 ? 9.225 0.835 -17.525 1.00 68.19 94 PRO A O 1
ATOM 744 N N . GLY A 1 95 ? 8.434 0.267 -19.545 1.00 74.62 95 GLY A N 1
ATOM 745 C CA . GLY A 1 95 ? 8.004 1.630 -19.847 1.00 74.62 95 GLY A CA 1
ATOM 746 C C . GLY A 1 95 ? 6.991 2.143 -18.799 1.00 74.62 95 GLY A C 1
ATOM 747 O O . GLY A 1 95 ? 6.205 1.341 -18.270 1.00 74.62 95 GLY A O 1
ATOM 748 N N . PRO A 1 96 ? 6.921 3.463 -18.529 1.00 75.62 96 PRO A N 1
ATOM 749 C CA . PRO A 1 96 ? 6.156 4.031 -17.408 1.00 75.62 96 PRO A CA 1
ATOM 750 C C . PRO A 1 96 ? 4.688 3.578 -17.325 1.00 75.62 96 PRO A C 1
ATOM 752 O O . PRO A 1 96 ? 4.156 3.322 -16.245 1.00 75.62 96 PRO A O 1
ATOM 755 N N . LYS A 1 97 ? 4.024 3.408 -18.477 1.00 75.19 97 LYS A N 1
ATOM 756 C CA . LYS A 1 97 ? 2.626 2.950 -18.560 1.00 75.19 97 LYS A CA 1
ATOM 757 C C . LYS A 1 97 ? 2.448 1.509 -18.074 1.00 75.19 97 LYS A C 1
ATOM 759 O O . LYS A 1 97 ? 1.468 1.213 -17.391 1.00 75.19 97 LYS A O 1
ATOM 764 N N . ARG A 1 98 ? 3.373 0.611 -18.432 1.00 73.88 98 ARG A N 1
ATOM 765 C CA . ARG A 1 98 ? 3.331 -0.801 -18.022 1.00 73.88 98 ARG A CA 1
ATOM 766 C C . ARG A 1 98 ? 3.594 -0.910 -16.524 1.00 73.88 98 ARG A C 1
ATOM 768 O O . ARG A 1 98 ? 2.824 -1.566 -15.834 1.00 73.88 98 ARG A O 1
ATOM 775 N N . GLN A 1 99 ? 4.583 -0.173 -16.022 1.00 74.44 99 GLN A N 1
ATOM 776 C CA . GLN A 1 99 ? 4.897 -0.099 -14.596 1.00 74.44 99 GLN A CA 1
ATOM 777 C C . GLN A 1 99 ? 3.700 0.373 -13.759 1.00 74.44 99 GLN A C 1
ATOM 779 O O . GLN A 1 99 ? 3.274 -0.314 -12.831 1.00 74.44 99 GLN A O 1
ATOM 784 N N . PHE A 1 100 ? 3.098 1.506 -14.135 1.00 76.50 100 PHE A N 1
ATOM 785 C CA . PHE A 1 100 ? 1.938 2.057 -13.437 1.00 76.50 100 PHE A CA 1
ATOM 786 C C . PHE A 1 100 ? 0.743 1.095 -13.439 1.00 76.50 100 PHE A C 1
ATOM 788 O O . PHE A 1 100 ? 0.081 0.917 -12.416 1.00 76.50 100 PHE A O 1
ATOM 795 N N . ASN A 1 101 ? 0.465 0.450 -14.577 1.00 74.81 101 ASN A N 1
ATOM 796 C CA . ASN A 1 101 ? -0.645 -0.493 -14.692 1.00 74.81 101 ASN A CA 1
ATOM 797 C C . ASN A 1 101 ? -0.472 -1.729 -13.807 1.00 74.81 101 ASN A C 1
ATOM 799 O O . ASN A 1 101 ? -1.466 -2.205 -13.262 1.00 74.81 101 ASN A O 1
ATOM 803 N N . THR A 1 102 ? 0.757 -2.214 -13.630 1.00 76.00 102 THR A N 1
ATOM 804 C CA . THR A 1 102 ? 1.032 -3.306 -12.694 1.00 76.00 102 THR A CA 1
ATOM 805 C C . THR A 1 102 ? 0.839 -2.832 -11.253 1.00 76.00 102 THR A C 1
ATOM 807 O O . THR A 1 102 ? 0.063 -3.425 -10.504 1.00 76.00 102 THR A O 1
ATOM 810 N N . MET A 1 103 ? 1.451 -1.705 -10.879 1.00 79.31 103 MET A N 1
ATOM 811 C CA . MET A 1 103 ? 1.425 -1.202 -9.501 1.00 79.31 103 MET A CA 1
ATOM 812 C C . MET A 1 103 ? 0.017 -0.833 -9.017 1.00 79.31 103 MET A C 1
ATOM 814 O O . MET A 1 103 ? -0.358 -1.190 -7.902 1.00 79.31 103 MET A O 1
ATOM 818 N N . LYS A 1 104 ? -0.799 -0.169 -9.849 1.00 80.00 104 LYS A N 1
ATOM 819 C CA . LYS A 1 104 ? -2.135 0.325 -9.453 1.00 80.00 104 LYS A CA 1
ATOM 820 C C . LYS A 1 104 ? -3.126 -0.781 -9.072 1.00 80.00 104 LYS A C 1
ATOM 822 O O . LYS A 1 104 ? -4.151 -0.489 -8.457 1.00 80.00 104 LYS A O 1
ATOM 827 N N . SER A 1 105 ? -2.860 -2.021 -9.494 1.00 79.94 105 SER A N 1
ATOM 828 C CA . SER A 1 105 ? -3.700 -3.182 -9.181 1.00 79.94 105 SER A CA 1
ATOM 829 C C . SER A 1 105 ? -3.517 -3.664 -7.739 1.00 79.94 105 SER A C 1
ATOM 831 O O . SER A 1 105 ? -4.442 -4.233 -7.166 1.00 79.94 105 SER A O 1
ATOM 833 N N . ILE A 1 106 ? -2.356 -3.377 -7.141 1.00 79.62 106 ILE A N 1
ATOM 834 C CA . ILE A 1 106 ? -1.960 -3.848 -5.808 1.00 79.62 106 ILE A CA 1
ATOM 835 C C . ILE A 1 106 ? -1.859 -2.683 -4.817 1.00 79.62 106 ILE A C 1
ATOM 837 O O . ILE A 1 106 ? -2.169 -2.858 -3.641 1.00 79.62 106 ILE A O 1
ATOM 841 N N . PHE A 1 107 ? -1.479 -1.488 -5.275 1.00 84.38 107 PHE A N 1
ATOM 842 C CA . PHE A 1 107 ? -1.135 -0.358 -4.413 1.00 84.38 107 PHE A CA 1
ATOM 843 C C . PHE A 1 107 ? -2.003 0.876 -4.662 1.00 84.38 107 PHE A C 1
ATOM 845 O O . PHE A 1 107 ? -2.318 1.224 -5.803 1.00 84.38 107 PHE A O 1
ATOM 852 N N . LEU A 1 108 ? -2.345 1.567 -3.574 1.00 85.62 108 LEU A N 1
ATOM 853 C CA . LEU A 1 108 ? -2.894 2.918 -3.581 1.00 85.62 108 LEU A CA 1
ATOM 854 C C . LEU A 1 108 ? -1.829 3.895 -3.065 1.00 85.62 108 LEU A C 1
ATOM 856 O O . LEU A 1 108 ? -1.346 3.761 -1.942 1.00 85.62 108 LEU A O 1
ATOM 860 N N . LEU A 1 109 ? -1.488 4.897 -3.874 1.00 81.44 109 LEU A N 1
ATOM 861 C CA . LEU A 1 109 ? -0.546 5.957 -3.511 1.00 81.44 109 LEU A CA 1
ATOM 862 C C . LEU A 1 109 ? -1.328 7.141 -2.909 1.00 81.44 109 LEU A C 1
ATOM 864 O O . LEU A 1 109 ? -1.905 7.929 -3.656 1.00 81.44 109 LEU A O 1
ATOM 868 N N . VAL A 1 110 ? -1.330 7.284 -1.579 1.00 70.44 110 VAL A N 1
ATOM 869 C CA . VAL A 1 110 ? -2.153 8.281 -0.844 1.00 70.44 110 VAL A CA 1
ATOM 870 C C . VAL A 1 110 ? -1.545 9.676 -0.887 1.00 70.44 110 VAL A C 1
ATOM 872 O O . VAL A 1 110 ? -0.403 9.853 -0.459 1.00 70.44 110 VAL A O 1
ATOM 875 N N . ARG A 1 111 ? -2.243 10.662 -1.459 1.00 63.19 111 ARG A N 1
ATOM 876 C CA . ARG A 1 111 ? -1.726 12.039 -1.606 1.00 63.19 111 ARG A CA 1
ATOM 877 C C . ARG A 1 111 ? -1.849 12.804 -0.284 1.00 63.19 111 ARG A C 1
ATOM 879 O O . ARG A 1 111 ? -2.828 12.640 0.431 1.00 63.19 111 ARG A O 1
ATOM 886 N N . ASN A 1 112 ? -0.898 13.699 0.005 1.00 51.34 112 ASN A N 1
ATOM 887 C CA . ASN A 1 112 ? -0.935 14.555 1.204 1.00 51.34 112 ASN A CA 1
ATOM 888 C C . ASN A 1 112 ? -2.199 15.435 1.298 1.00 51.34 112 ASN A C 1
ATOM 890 O O . ASN A 1 112 ? -2.578 15.844 2.393 1.00 51.34 112 ASN A O 1
ATOM 894 N N . ASP A 1 113 ? -2.872 15.690 0.175 1.00 52.16 113 ASP A N 1
ATOM 895 C CA . ASP A 1 113 ? -4.123 16.452 0.125 1.00 52.16 113 ASP A CA 1
ATOM 896 C C . ASP A 1 113 ? -5.346 15.661 0.637 1.00 52.16 113 ASP A C 1
ATOM 898 O O . ASP A 1 113 ? -6.401 16.240 0.885 1.00 52.16 113 ASP A O 1
ATOM 902 N N . GLU A 1 114 ? -5.226 14.347 0.867 1.00 51.44 114 GLU A N 1
ATOM 903 C CA . GLU A 1 114 ? -6.326 13.498 1.356 1.00 51.44 114 GLU A CA 1
ATOM 904 C C . GLU A 1 114 ? -6.610 13.641 2.860 1.00 51.44 114 GLU A C 1
ATOM 906 O O . GLU A 1 114 ? -7.482 12.950 3.384 1.00 51.44 114 GLU A O 1
ATOM 911 N N . LYS A 1 115 ? -5.989 14.613 3.548 1.00 45.28 115 LYS A N 1
ATOM 912 C CA . LYS A 1 115 ? -6.392 15.019 4.911 1.00 45.28 115 LYS A CA 1
ATOM 913 C C . LYS A 1 115 ? -7.859 15.482 5.002 1.00 45.28 115 LYS A C 1
ATOM 915 O O . LYS A 1 115 ? -8.360 15.656 6.106 1.00 45.28 115 LYS A O 1
ATOM 920 N N . HIS A 1 116 ? -8.537 15.676 3.865 1.00 39.38 116 HIS A N 1
ATOM 921 C CA . HIS A 1 116 ? -9.896 16.217 3.783 1.00 39.38 116 HIS A CA 1
ATOM 922 C C . HIS A 1 116 ? -10.897 15.370 2.986 1.00 39.38 116 HIS A C 1
ATOM 924 O O . HIS A 1 116 ? -12.003 15.841 2.752 1.00 39.38 116 HIS A O 1
ATOM 930 N N . CYS A 1 117 ? -10.602 14.121 2.607 1.00 36.62 117 CYS A N 1
ATOM 931 C CA . CYS A 1 117 ? -11.626 13.277 1.967 1.00 36.62 117 CYS A CA 1
ATOM 932 C C . CYS A 1 117 ? -12.513 12.565 3.006 1.00 36.62 117 CYS A C 1
ATOM 934 O O . CYS A 1 117 ? -12.663 11.344 3.025 1.00 36.62 117 CYS A O 1
ATOM 936 N N . GLY A 1 118 ? -13.086 13.369 3.899 1.00 42.97 118 GLY A N 1
ATOM 937 C CA . GLY A 1 118 ? -14.345 13.087 4.562 1.00 42.97 118 GLY A CA 1
ATOM 938 C C . GLY A 1 118 ? -15.382 14.041 3.979 1.00 42.97 118 GLY A C 1
ATOM 939 O O . GLY A 1 118 ? -15.143 15.243 3.948 1.00 42.97 118 GLY A O 1
ATOM 940 N N . VAL A 1 119 ? -16.532 13.489 3.589 1.00 33.16 119 VAL A N 1
ATOM 941 C CA . VAL A 1 119 ? -17.730 14.177 3.076 1.00 33.16 119 VAL A CA 1
ATOM 942 C C . VAL A 1 119 ? -17.706 14.485 1.572 1.00 33.16 119 VAL A C 1
ATOM 944 O O . VAL A 1 119 ? -17.188 15.506 1.133 1.00 33.16 119 VAL A O 1
ATOM 947 N N . HIS A 1 120 ? -18.342 13.609 0.790 1.00 32.41 120 HIS A N 1
ATOM 948 C CA . HIS A 1 120 ? -19.632 13.909 0.156 1.00 32.41 120 HIS A CA 1
ATOM 949 C C . HIS A 1 120 ? -20.358 12.622 -0.242 1.00 32.41 120 HIS A C 1
ATOM 951 O O . HIS A 1 120 ? -19.682 11.689 -0.728 1.00 32.41 120 HIS A O 1
#

Foldseek 3Di:
DDDDDDPPPPPPPPVPPLPQQPLCPAVVVQVVLLVVAPVSVVQVVCQVVVNHDPQWHQDQDNNDRATGGVQAGEGHPVCVVVSLVSLCVSVVRDDPVVSCVVNVVHHDHDDPVCVPPDDD

Sequence (120 aa):
MSYDEEVNGEAEMEALLIDPVACVLEGKYSKQHQAEDDVTQSLIQSCMNGTNNPDYRIQNMMGARLLAFQKRVVIPMALRQELVECYHTQLIQPGPKRQFNTMKSIFLLVRNDEKHCGVH

Organism: Phytophthora nicotianae (strain INRA-310) (NCBI:txid761204)

Radius of gyration: 21.19 Å; chains: 1; bounding box: 43×32×79 Å